Protein AF-A0A653WXR7-F1 (afdb_monomer)

Foldseek 3Di:
DPPVLLVLLVVLVVLCVCLPPPLVVVLVVLVVVCVVPVDPVCLVSLVVNLVSQLVNLVSQLVNLVVLDPDVQLNVLSVVSSVLSNVLSVLSSVLVVCVNVPPVVNVVSVVVSVVSVVCVVVSVVVSLVSCCVVPVPRDGPVCCSVCPVVVVVVSVD

pLDDT: mean 74.64, std 6.53, range [53.62, 85.0]

Secondary structure (DSSP, 8-state):
--HHHHHHHHHHHHHHHHHTHHHHHHHHHHHHHHHHH--TTHHHHHHHHHHHHHHHHHHHHHHHGGG--SHHHHHHHHHHHHHHHHHHHHHHHTHHHHHH-HHHHHHHHHHHHHHHHTHHHHHHHHHHHHHTT-TTPPPHHHHHHHTHHHHHHHT-

Solvent-accessible surface area (backbone atoms only — not comparable to full-atom values): 8564 Å² total; per-residue (Å²): 131,60,75,67,56,57,54,49,48,52,51,48,53,54,43,48,68,55,57,44,67,59,43,50,52,53,48,52,54,50,52,58,48,35,80,73,62,76,51,73,77,46,57,63,54,43,46,52,51,25,51,48,46,34,48,50,32,50,48,46,43,64,69,40,49,82,68,44,84,47,73,65,42,50,48,49,48,50,51,54,35,51,51,38,37,51,50,20,50,47,62,43,57,46,52,57,27,63,79,74,36,65,69,57,22,53,55,52,42,50,55,50,49,55,55,56,68,45,40,65,61,53,51,53,55,46,51,54,54,29,46,76,76,46,70,83,62,71,50,62,65,53,46,63,74,43,40,67,61,51,52,59,62,77,72,109

Structure (mmCIF, N/CA/C/O backbone):
data_AF-A0A653WXR7-F1
#
_entry.id   AF-A0A653WXR7-F1
#
loop_
_atom_site.group_PDB
_atom_site.id
_atom_site.type_symbol
_atom_site.label_atom_id
_atom_site.label_alt_id
_atom_site.label_comp_id
_atom_site.label_asym_id
_atom_site.label_entity_id
_atom_site.label_seq_id
_atom_site.pdbx_PDB_ins_code
_atom_site.Cartn_x
_atom_site.Cartn_y
_atom_site.Cartn_z
_atom_site.occupancy
_atom_site.B_iso_or_equiv
_atom_site.auth_seq_id
_atom_site.auth_comp_id
_atom_site.auth_asym_id
_atom_site.auth_atom_id
_atom_site.pdbx_PDB_model_num
ATOM 1 N N . MET A 1 1 ? 0.178 -2.062 26.068 1.00 55.94 1 MET A N 1
ATOM 2 C CA . MET A 1 1 ? 0.392 -2.095 24.608 1.00 55.94 1 MET A CA 1
ATOM 3 C C . MET A 1 1 ? 1.030 -3.424 24.224 1.00 55.94 1 MET A C 1
ATOM 5 O O . MET A 1 1 ? 1.937 -3.865 24.922 1.00 55.94 1 MET A O 1
ATOM 9 N N . ASP A 1 2 ? 0.536 -4.101 23.186 1.00 70.12 2 ASP A N 1
ATOM 10 C CA . ASP A 1 2 ? 1.126 -5.369 22.743 1.00 70.12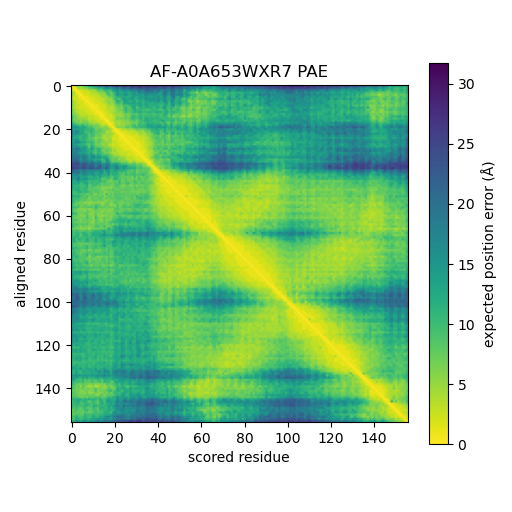 2 ASP A CA 1
ATOM 11 C C . ASP A 1 2 ? 2.474 -5.099 22.051 1.00 70.12 2 ASP A C 1
ATOM 13 O O . ASP A 1 2 ? 2.566 -4.229 21.182 1.00 70.12 2 ASP A O 1
ATOM 17 N N . ARG A 1 3 ? 3.535 -5.827 22.419 1.00 70.00 3 ARG A N 1
ATOM 18 C CA . ARG A 1 3 ? 4.914 -5.588 21.933 1.00 70.00 3 ARG A CA 1
ATOM 19 C C . ARG A 1 3 ? 5.009 -5.678 20.404 1.00 70.00 3 ARG A C 1
ATOM 21 O O . ARG A 1 3 ? 5.875 -5.074 19.778 1.00 70.00 3 ARG A O 1
ATOM 28 N N . GLN A 1 4 ? 4.093 -6.433 19.797 1.00 70.12 4 GLN A N 1
ATOM 29 C CA . GLN A 1 4 ? 3.964 -6.570 18.349 1.00 70.12 4 GLN A CA 1
ATOM 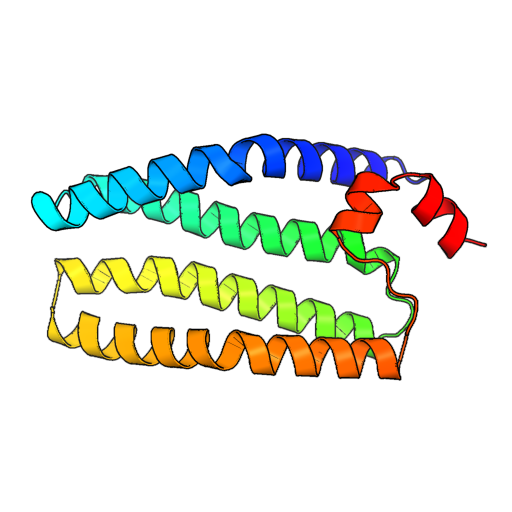30 C C . GLN A 1 4 ? 3.409 -5.312 17.663 1.00 70.12 4 GLN A C 1
ATOM 32 O O . GLN A 1 4 ? 3.777 -5.033 16.521 1.00 70.12 4 GLN A O 1
ATOM 37 N N . PHE A 1 5 ? 2.542 -4.552 18.333 1.00 68.56 5 PHE A N 1
ATOM 38 C CA . PHE A 1 5 ? 1.946 -3.334 17.787 1.00 68.56 5 PHE A CA 1
ATOM 39 C C . PHE A 1 5 ? 2.969 -2.196 17.737 1.00 68.56 5 PHE A C 1
ATOM 41 O O . PHE A 1 5 ? 3.132 -1.559 16.699 1.00 68.56 5 PHE A O 1
ATOM 48 N N . GLU A 1 6 ? 3.748 -2.033 18.806 1.00 70.31 6 GLU A N 1
ATOM 49 C CA . GLU A 1 6 ? 4.816 -1.033 18.888 1.00 70.31 6 GLU A CA 1
ATOM 50 C C . GLU A 1 6 ? 5.875 -1.239 17.794 1.00 70.31 6 GLU A C 1
ATOM 52 O O . GLU A 1 6 ? 6.170 -0.321 17.031 1.00 70.31 6 GLU A O 1
ATOM 57 N N . LEU A 1 7 ? 6.345 -2.482 17.613 1.00 72.88 7 LEU A N 1
ATOM 58 C CA . LEU A 1 7 ? 7.255 -2.850 16.520 1.00 72.88 7 LEU A CA 1
ATOM 59 C C . LEU A 1 7 ? 6.653 -2.576 15.134 1.00 72.88 7 LEU A C 1
ATOM 61 O O . LEU A 1 7 ? 7.363 -2.176 14.211 1.00 72.88 7 LEU A O 1
ATOM 65 N N . THR A 1 8 ? 5.344 -2.786 14.972 1.00 71.62 8 THR A N 1
ATOM 66 C CA . THR A 1 8 ? 4.651 -2.519 13.704 1.00 71.62 8 THR A CA 1
ATOM 67 C C . THR A 1 8 ? 4.607 -1.016 13.414 1.00 71.62 8 THR A C 1
ATOM 69 O O . THR A 1 8 ? 4.882 -0.621 12.282 1.00 71.62 8 THR A O 1
ATOM 72 N N . ILE A 1 9 ? 4.360 -0.172 14.422 1.00 72.69 9 ILE A N 1
ATOM 73 C CA . ILE A 1 9 ? 4.412 1.293 14.293 1.00 72.69 9 ILE A CA 1
ATOM 74 C C . ILE A 1 9 ? 5.833 1.771 13.982 1.00 72.69 9 ILE A C 1
ATOM 76 O O . ILE A 1 9 ? 6.017 2.610 13.100 1.00 72.69 9 ILE A O 1
ATOM 80 N N . THR A 1 10 ? 6.857 1.240 14.658 1.00 75.62 10 THR A N 1
ATOM 81 C CA . THR A 1 10 ? 8.252 1.625 14.390 1.00 75.62 10 THR A CA 1
ATOM 82 C C . THR A 1 10 ? 8.653 1.292 12.954 1.00 75.62 10 THR A C 1
ATOM 84 O O . THR A 1 10 ? 9.203 2.147 12.258 1.00 75.62 10 THR A O 1
ATOM 87 N N . HIS A 1 11 ? 8.321 0.090 12.471 1.00 74.38 11 HIS A N 1
ATOM 88 C CA . HIS A 1 11 ? 8.569 -0.292 11.080 1.00 74.38 11 HIS A CA 1
ATOM 89 C C . HIS A 1 11 ? 7.778 0.561 10.086 1.00 74.38 11 HIS A C 1
ATOM 91 O O . HIS A 1 11 ? 8.314 0.915 9.040 1.00 74.38 11 HIS A O 1
ATOM 97 N N . ALA A 1 12 ? 6.534 0.920 10.407 1.00 70.62 12 ALA A N 1
ATOM 98 C CA . ALA A 1 12 ? 5.707 1.793 9.583 1.00 70.62 12 ALA A CA 1
ATOM 99 C C . ALA A 1 12 ? 6.311 3.205 9.453 1.00 70.62 12 ALA A C 1
ATOM 101 O O . ALA A 1 12 ? 6.491 3.688 8.336 1.00 70.62 12 ALA A O 1
ATOM 102 N N . LYS A 1 13 ? 6.740 3.820 10.566 1.00 73.19 13 LYS A N 1
ATOM 103 C CA . LYS A 1 13 ? 7.435 5.123 10.566 1.00 73.19 13 LYS A CA 1
ATOM 104 C C . LYS A 1 13 ? 8.750 5.084 9.798 1.00 73.19 13 LYS A C 1
ATOM 106 O O . LYS A 1 13 ? 9.057 5.991 9.025 1.00 73.19 13 LYS A O 1
ATOM 111 N N . GLN A 1 14 ? 9.551 4.042 10.020 1.00 73.56 14 GLN A N 1
ATOM 112 C CA . GLN A 1 14 ? 10.828 3.884 9.332 1.00 73.56 14 GLN A CA 1
ATOM 113 C C . GLN A 1 14 ? 10.618 3.690 7.827 1.00 73.56 14 GLN A C 1
ATOM 115 O O . GLN A 1 14 ? 11.348 4.276 7.028 1.00 73.56 14 GLN A O 1
ATOM 120 N N . PHE A 1 15 ? 9.589 2.932 7.446 1.00 72.38 15 PHE A N 1
ATOM 121 C CA . PHE A 1 15 ? 9.193 2.762 6.059 1.00 72.38 15 PHE A CA 1
ATOM 122 C C . PHE A 1 15 ? 8.731 4.083 5.437 1.00 72.38 15 PHE A C 1
ATOM 124 O O . PHE A 1 15 ? 9.250 4.439 4.390 1.00 72.38 15 PHE A O 1
ATOM 131 N N . GLU A 1 16 ? 7.851 4.867 6.064 1.00 71.25 16 GLU A N 1
ATOM 132 C CA . GLU A 1 16 ? 7.436 6.165 5.501 1.00 71.25 16 GLU A CA 1
ATOM 133 C C . GLU A 1 16 ? 8.603 7.132 5.305 1.00 71.25 16 GLU A C 1
ATOM 135 O O . GLU A 1 16 ? 8.698 7.802 4.276 1.00 71.25 16 GLU A O 1
ATOM 140 N N . ARG A 1 17 ? 9.544 7.158 6.250 1.00 68.62 17 ARG A N 1
ATOM 141 C CA . ARG A 1 17 ? 10.726 8.016 6.151 1.00 68.62 17 ARG A CA 1
ATOM 142 C C . ARG A 1 17 ? 11.649 7.616 4.999 1.00 68.62 17 ARG A C 1
ATOM 144 O O . ARG A 1 17 ? 12.269 8.482 4.387 1.00 68.62 17 ARG A O 1
ATOM 151 N N . PHE A 1 18 ? 11.745 6.321 4.706 1.00 66.00 18 PHE A N 1
ATOM 152 C CA . PHE A 1 18 ? 12.616 5.797 3.653 1.00 66.00 18 PHE A CA 1
ATOM 153 C C . PHE A 1 18 ? 11.933 5.770 2.278 1.00 66.00 18 PHE A C 1
ATOM 155 O O . PHE A 1 18 ? 12.552 6.082 1.265 1.00 66.00 18 PHE A O 1
ATOM 162 N N . PHE A 1 19 ? 10.649 5.419 2.248 1.00 62.16 19 PHE A N 1
ATOM 163 C CA . PHE A 1 19 ? 9.866 5.135 1.047 1.00 62.16 19 PHE A CA 1
ATOM 164 C C . PHE A 1 19 ? 8.920 6.267 0.628 1.00 62.16 19 PHE A C 1
ATOM 166 O O . PHE A 1 19 ? 8.373 6.209 -0.468 1.00 62.16 19 PHE A O 1
ATOM 173 N N . GLY A 1 20 ? 8.726 7.291 1.464 1.00 64.12 20 GLY A N 1
ATOM 174 C CA . GLY A 1 20 ? 7.910 8.460 1.142 1.00 64.12 20 GLY A CA 1
ATOM 175 C C . GLY A 1 20 ? 8.585 9.353 0.101 1.00 64.12 20 GLY A C 1
ATOM 176 O O . GLY A 1 20 ? 8.447 9.155 -1.103 1.00 64.12 20 GLY A O 1
ATOM 177 N N . TRP A 1 21 ? 9.343 10.350 0.554 1.00 62.38 21 TRP A N 1
ATOM 178 C CA . TRP A 1 21 ? 9.990 11.321 -0.336 1.00 62.38 21 TRP A CA 1
ATOM 179 C C . TRP A 1 21 ? 11.130 10.730 -1.191 1.00 62.38 21 TRP A C 1
ATOM 181 O O . TRP A 1 21 ? 11.142 10.958 -2.404 1.00 62.38 21 TRP A O 1
ATOM 191 N N . PRO A 1 22 ? 12.092 9.965 -0.630 1.00 69.50 22 PRO A N 1
ATOM 192 C CA . PRO A 1 22 ? 13.297 9.581 -1.370 1.00 69.50 22 PRO A CA 1
ATOM 193 C C . PRO A 1 22 ? 12.991 8.659 -2.554 1.00 69.50 22 PRO A C 1
ATOM 195 O O . PRO A 1 22 ? 13.507 8.856 -3.653 1.00 69.50 22 PRO A O 1
ATOM 198 N N . VAL A 1 23 ? 12.108 7.679 -2.351 1.00 68.19 23 VAL A N 1
ATOM 199 C CA . VAL A 1 23 ? 11.736 6.718 -3.396 1.00 68.19 23 VAL A CA 1
ATOM 200 C C . VAL A 1 23 ? 10.858 7.358 -4.470 1.00 68.19 23 VAL A C 1
ATOM 202 O O . VAL A 1 23 ? 11.048 7.044 -5.642 1.00 68.19 23 VAL A O 1
ATOM 205 N N . LEU A 1 24 ? 9.972 8.302 -4.124 1.00 66.75 24 LEU A N 1
ATOM 206 C CA . LEU A 1 24 ? 9.223 9.076 -5.124 1.00 66.75 24 LEU A CA 1
ATOM 207 C C . LEU A 1 24 ? 10.152 9.867 -6.049 1.00 66.75 24 LEU A C 1
ATOM 209 O O . LEU A 1 24 ? 9.938 9.878 -7.258 1.00 66.75 24 LEU A O 1
ATOM 213 N N . VAL A 1 25 ? 11.206 10.485 -5.506 1.00 71.44 25 VAL A N 1
ATOM 214 C CA . VAL A 1 25 ? 12.198 11.221 -6.306 1.00 71.44 25 VAL A CA 1
ATOM 215 C C . VAL A 1 25 ? 12.982 10.275 -7.216 1.00 71.44 25 VAL A C 1
ATOM 217 O O . VAL A 1 25 ? 13.112 10.547 -8.409 1.00 71.44 25 VAL A O 1
ATOM 220 N N . ILE A 1 26 ? 13.450 9.136 -6.693 1.00 71.81 26 ILE A N 1
ATOM 221 C CA . ILE A 1 26 ? 14.147 8.114 -7.494 1.00 71.81 26 ILE A CA 1
ATOM 222 C C . ILE A 1 26 ? 13.236 7.581 -8.604 1.00 71.81 26 ILE A C 1
ATOM 224 O O . ILE A 1 26 ? 13.678 7.434 -9.744 1.00 71.81 26 ILE A O 1
ATOM 228 N N . PHE A 1 27 ? 11.963 7.333 -8.297 1.00 67.75 27 PHE A N 1
ATOM 229 C CA . PHE A 1 27 ? 10.957 6.909 -9.263 1.00 67.75 27 PHE A CA 1
ATOM 230 C C . PHE A 1 27 ? 10.762 7.948 -10.371 1.00 67.75 27 PHE A C 1
ATOM 232 O O . PHE A 1 27 ? 10.830 7.595 -11.543 1.00 67.75 27 PHE A O 1
ATOM 239 N N . LEU A 1 28 ? 10.586 9.226 -10.022 1.00 70.06 28 LEU A N 1
ATOM 240 C CA . LEU A 1 28 ? 10.390 10.315 -10.985 1.00 70.06 28 LEU A CA 1
ATOM 241 C C . LEU A 1 28 ? 11.597 10.475 -11.915 1.00 70.06 28 LEU A C 1
ATOM 243 O O . LEU A 1 28 ? 11.435 10.552 -13.132 1.00 70.06 28 LEU A O 1
ATOM 247 N N . ILE A 1 29 ? 12.811 10.458 -11.358 1.00 74.56 29 ILE A N 1
ATOM 248 C CA . ILE A 1 29 ? 14.058 10.527 -12.132 1.00 74.56 29 ILE A CA 1
ATOM 249 C C . ILE A 1 29 ? 14.181 9.310 -13.056 1.00 74.56 29 ILE A C 1
ATOM 251 O O . ILE A 1 29 ? 14.502 9.456 -14.238 1.00 74.56 29 ILE A O 1
ATOM 255 N N . SER A 1 30 ? 13.886 8.112 -12.547 1.00 66.19 30 SER A N 1
ATOM 256 C CA . SER A 1 30 ? 13.926 6.873 -13.331 1.00 66.19 30 SER A CA 1
ATOM 257 C C . SER A 1 30 ? 12.895 6.891 -14.458 1.00 66.19 30 SER A C 1
ATOM 259 O O . SER A 1 30 ? 13.228 6.544 -15.585 1.00 66.19 30 SER A O 1
ATOM 261 N N . PHE A 1 31 ? 11.678 7.372 -14.199 1.00 66.38 31 PHE A N 1
ATOM 262 C CA . PHE A 1 31 ? 10.605 7.494 -15.185 1.00 66.38 31 PHE A CA 1
ATOM 263 C C . PHE A 1 31 ? 10.947 8.495 -16.301 1.00 66.38 31 PHE A C 1
ATOM 265 O O . PHE A 1 31 ? 10.781 8.190 -17.481 1.00 66.38 31 PHE A O 1
ATOM 272 N N . ILE A 1 32 ? 11.508 9.660 -15.954 1.00 70.00 32 ILE A N 1
ATOM 273 C CA . ILE A 1 32 ? 11.973 10.655 -16.937 1.00 70.00 32 ILE A CA 1
ATOM 274 C C . ILE A 1 32 ? 13.108 10.080 -17.795 1.00 70.00 32 ILE A C 1
ATOM 276 O O . ILE A 1 32 ? 13.138 10.274 -19.011 1.00 70.00 32 ILE A O 1
ATOM 280 N N . THR A 1 33 ? 14.029 9.339 -17.174 1.00 65.25 33 THR A N 1
ATOM 281 C CA . THR A 1 33 ? 15.141 8.682 -17.874 1.00 65.25 33 THR A CA 1
ATOM 282 C C . THR A 1 33 ? 14.629 7.549 -18.773 1.00 65.25 33 THR A C 1
ATOM 284 O O . THR A 1 33 ? 15.145 7.349 -19.873 1.00 65.25 33 THR A O 1
ATOM 287 N N . MET A 1 34 ? 13.556 6.862 -18.361 1.00 65.31 34 MET A N 1
ATOM 288 C CA . MET A 1 34 ? 12.867 5.837 -19.148 1.00 65.31 34 MET A CA 1
ATOM 289 C C . MET A 1 34 ? 12.360 6.377 -20.478 1.00 65.31 34 MET A C 1
ATOM 291 O O . MET A 1 34 ? 12.665 5.810 -21.526 1.00 65.31 34 MET A O 1
ATOM 295 N N . LEU A 1 35 ? 11.634 7.498 -20.420 1.00 63.78 35 LEU A N 1
ATOM 296 C CA . LEU A 1 35 ? 11.047 8.161 -21.584 1.00 63.78 35 LEU A CA 1
ATOM 297 C C . LEU A 1 35 ? 12.109 8.624 -22.590 1.00 63.78 35 LEU A C 1
ATOM 299 O O . LEU A 1 35 ? 11.798 8.847 -23.755 1.00 63.78 35 LEU A O 1
ATOM 303 N N . ARG A 1 36 ? 13.361 8.778 -22.146 1.00 62.69 36 ARG A N 1
ATOM 304 C CA . ARG A 1 36 ? 14.478 9.242 -22.973 1.00 62.69 36 ARG A CA 1
ATOM 305 C C . ARG A 1 36 ? 15.329 8.119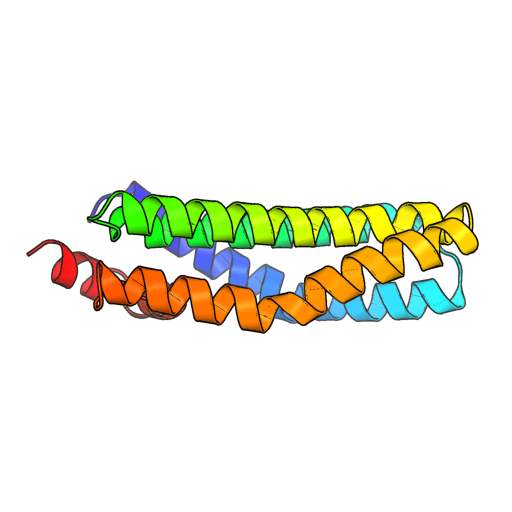 -23.570 1.00 62.69 36 ARG A C 1
ATOM 307 O O . ARG A 1 36 ? 15.913 8.352 -24.621 1.00 62.69 36 ARG A O 1
ATOM 314 N N . ILE A 1 37 ? 15.465 6.966 -22.904 1.00 65.12 37 ILE A N 1
ATOM 315 C CA . ILE A 1 37 ? 16.543 5.998 -23.212 1.00 65.12 37 ILE A CA 1
ATOM 316 C C . ILE A 1 37 ? 16.031 4.561 -23.466 1.00 65.12 37 ILE A C 1
ATOM 318 O O . ILE A 1 37 ? 16.825 3.709 -23.848 1.00 65.12 37 ILE A O 1
ATOM 322 N N . GLN A 1 38 ? 14.733 4.252 -23.294 1.00 61.78 38 GLN A N 1
ATOM 323 C CA . GLN A 1 38 ? 14.223 2.860 -23.356 1.00 61.78 38 GLN A CA 1
ATOM 324 C C . GLN A 1 38 ? 15.054 1.902 -22.473 1.00 61.78 38 GLN A C 1
ATOM 326 O O . GLN A 1 38 ? 15.323 0.752 -22.814 1.00 61.78 38 GLN A O 1
ATOM 331 N N . ALA A 1 39 ? 15.495 2.379 -21.307 1.00 62.38 39 ALA A N 1
ATOM 332 C CA . ALA A 1 39 ? 16.410 1.630 -20.456 1.00 62.38 39 ALA A CA 1
ATOM 333 C C . ALA A 1 39 ? 15.685 0.483 -19.729 1.00 62.38 39 ALA A C 1
ATOM 335 O O . ALA A 1 39 ? 14.836 0.715 -18.872 1.00 62.38 39 ALA A O 1
ATOM 336 N N . THR A 1 40 ? 16.054 -0.762 -20.026 1.00 65.81 40 THR A N 1
ATOM 337 C CA . THR A 1 40 ? 15.492 -1.993 -19.430 1.00 65.81 40 THR A CA 1
ATOM 338 C C . THR A 1 40 ? 15.784 -2.146 -17.932 1.00 65.81 40 THR A C 1
ATOM 340 O O . THR A 1 40 ? 15.055 -2.841 -17.227 1.00 65.81 40 THR A O 1
ATOM 343 N N . TRP A 1 41 ? 16.796 -1.442 -17.408 1.00 65.81 41 TRP A N 1
ATOM 344 C CA . TRP A 1 41 ? 17.147 -1.399 -15.977 1.00 65.81 41 TRP A CA 1
ATOM 345 C C . TRP A 1 41 ? 16.070 -0.774 -15.082 1.00 65.81 41 TRP A C 1
ATOM 347 O O . TRP A 1 41 ? 16.168 -0.833 -13.859 1.00 65.81 41 TRP A O 1
ATOM 357 N N . ILE A 1 42 ? 15.023 -0.201 -15.669 1.00 68.06 42 ILE A N 1
ATOM 358 C CA . ILE A 1 42 ? 13.932 0.432 -14.930 1.00 68.06 42 ILE A CA 1
ATOM 359 C C . ILE A 1 42 ? 12.910 -0.605 -14.452 1.00 68.06 42 ILE A C 1
ATOM 361 O O . ILE A 1 42 ? 12.290 -0.400 -13.415 1.00 68.06 42 ILE A O 1
ATOM 365 N N . ILE A 1 43 ? 12.819 -1.772 -15.100 1.00 69.81 43 ILE A N 1
ATOM 366 C CA . ILE A 1 43 ? 11.958 -2.888 -14.673 1.00 69.81 43 ILE A CA 1
ATOM 367 C C . ILE A 1 43 ? 12.200 -3.280 -13.197 1.00 69.81 43 ILE A C 1
ATOM 369 O O . ILE A 1 43 ? 11.229 -3.314 -12.436 1.00 69.81 43 ILE A O 1
ATOM 373 N N . PRO A 1 44 ? 13.444 -3.526 -12.729 1.00 70.19 44 PRO A N 1
ATOM 374 C CA . PRO A 1 44 ? 13.684 -3.825 -11.317 1.00 70.19 44 PRO A CA 1
ATOM 375 C C . PRO A 1 44 ? 13.395 -2.638 -10.383 1.00 70.19 44 PRO A C 1
ATOM 377 O O . PRO A 1 44 ? 12.873 -2.854 -9.293 1.00 70.19 44 PRO A O 1
ATOM 380 N N . VAL A 1 45 ? 13.650 -1.390 -10.795 1.00 72.81 45 VAL A N 1
ATOM 381 C CA . VAL A 1 45 ? 13.311 -0.196 -9.988 1.00 72.81 45 VAL A CA 1
ATOM 382 C C . VAL A 1 45 ? 11.797 -0.088 -9.790 1.00 72.81 45 VAL A C 1
ATOM 384 O O . VAL A 1 45 ? 11.312 0.130 -8.682 1.00 72.81 45 VAL A O 1
ATOM 387 N N . MET A 1 46 ? 11.037 -0.313 -10.856 1.00 73.00 46 MET A N 1
ATOM 388 C CA . MET A 1 46 ? 9.577 -0.300 -10.854 1.00 73.00 46 MET A CA 1
ATOM 389 C C . MET A 1 46 ? 8.979 -1.429 -10.025 1.00 73.00 46 MET A C 1
ATOM 391 O O . MET A 1 46 ? 7.989 -1.222 -9.322 1.00 73.00 46 MET A O 1
ATOM 395 N N . LEU A 1 47 ? 9.603 -2.606 -10.059 1.00 77.62 47 LEU A N 1
ATOM 396 C CA . LEU A 1 47 ? 9.233 -3.722 -9.200 1.00 77.62 47 LEU A CA 1
ATOM 397 C C . LEU A 1 47 ? 9.406 -3.360 -7.721 1.00 77.62 47 LEU A C 1
ATOM 399 O O . LEU A 1 47 ? 8.492 -3.597 -6.934 1.00 77.62 47 LEU A O 1
ATOM 403 N N . VAL A 1 48 ? 10.529 -2.730 -7.354 1.00 78.94 48 VAL A N 1
ATOM 404 C CA . VAL A 1 48 ? 10.781 -2.256 -5.981 1.00 78.94 48 VAL A CA 1
ATOM 405 C C . VAL A 1 48 ? 9.735 -1.227 -5.555 1.00 78.94 48 VAL A C 1
ATOM 407 O O . VAL A 1 48 ? 9.200 -1.312 -4.451 1.00 78.94 48 VAL A O 1
ATOM 410 N N . VAL A 1 49 ? 9.389 -0.286 -6.433 1.00 76.31 49 VAL A N 1
ATOM 411 C CA . VAL A 1 49 ? 8.386 0.748 -6.141 1.00 76.31 49 VAL A CA 1
ATOM 412 C C . VAL A 1 49 ? 6.983 0.151 -5.988 1.00 76.31 49 VAL A C 1
ATOM 414 O O . VAL A 1 49 ? 6.282 0.474 -5.030 1.00 76.31 49 VAL A O 1
ATOM 417 N N . SER A 1 50 ? 6.591 -0.766 -6.875 1.00 81.19 50 SER A N 1
ATOM 418 C CA . SER A 1 50 ? 5.323 -1.500 -6.783 1.00 81.19 50 SER A CA 1
ATOM 419 C C . SER A 1 50 ? 5.243 -2.324 -5.493 1.00 81.19 50 SER A C 1
ATOM 421 O O . SER A 1 50 ? 4.261 -2.231 -4.755 1.00 81.19 50 SER A O 1
ATOM 423 N N . MET A 1 51 ? 6.300 -3.076 -5.166 1.00 79.06 51 MET A N 1
ATOM 424 C CA . MET A 1 51 ? 6.385 -3.811 -3.902 1.00 79.06 51 MET A CA 1
ATOM 425 C C . MET A 1 51 ? 6.271 -2.880 -2.697 1.00 79.06 51 MET A C 1
ATOM 427 O O . MET A 1 51 ? 5.566 -3.206 -1.746 1.00 79.06 51 MET A O 1
ATOM 431 N N . GLY A 1 52 ? 6.908 -1.711 -2.743 1.00 77.31 52 GLY A N 1
ATOM 432 C CA . GLY A 1 52 ? 6.795 -0.706 -1.695 1.00 77.31 52 GLY A CA 1
ATOM 433 C C . GLY A 1 52 ? 5.375 -0.178 -1.516 1.00 77.31 52 GLY A C 1
ATOM 434 O O . GLY A 1 52 ? 4.902 -0.091 -0.387 1.00 77.31 52 GLY A O 1
ATOM 435 N N . MET A 1 53 ? 4.654 0.108 -2.603 1.00 78.25 53 MET A N 1
ATOM 436 C CA . MET A 1 53 ? 3.242 0.502 -2.519 1.00 78.25 53 MET A CA 1
ATOM 437 C C . MET A 1 53 ? 2.371 -0.608 -1.925 1.00 78.25 53 MET A C 1
ATOM 439 O O . MET A 1 53 ? 1.578 -0.345 -1.021 1.00 78.25 53 MET A O 1
ATOM 443 N N . ALA A 1 54 ? 2.552 -1.853 -2.373 1.00 81.25 54 ALA A N 1
ATOM 444 C CA . ALA A 1 54 ? 1.827 -2.999 -1.827 1.00 81.25 54 ALA A CA 1
ATOM 445 C C . ALA A 1 54 ? 2.135 -3.216 -0.333 1.00 81.25 54 ALA A C 1
ATOM 447 O O . ALA A 1 54 ? 1.232 -3.518 0.453 1.00 81.25 54 ALA A O 1
ATOM 448 N N . TYR A 1 55 ? 3.395 -3.018 0.067 1.00 79.38 55 TYR A N 1
ATOM 449 C CA . TYR A 1 55 ? 3.833 -3.099 1.457 1.00 79.38 55 TYR A CA 1
ATOM 450 C C . TYR A 1 55 ? 3.259 -1.964 2.311 1.00 79.38 55 TYR A C 1
ATOM 452 O O . TYR A 1 55 ? 2.788 -2.227 3.416 1.00 79.38 55 TYR A O 1
ATOM 460 N N . LYS A 1 56 ? 3.211 -0.728 1.793 1.00 79.06 56 LYS A N 1
ATOM 461 C CA . LYS A 1 56 ? 2.558 0.403 2.467 1.00 79.06 56 LYS A CA 1
ATOM 462 C C . LYS A 1 56 ? 1.097 0.081 2.773 1.00 79.06 56 LYS A C 1
ATOM 464 O O . LYS A 1 56 ? 0.694 0.143 3.929 1.00 79.06 56 LYS A O 1
ATOM 469 N N . GLY A 1 57 ? 0.336 -0.350 1.764 1.00 78.12 57 GLY A N 1
ATOM 470 C CA . GLY A 1 57 ? -1.069 -0.723 1.946 1.00 78.12 57 GLY A CA 1
ATOM 471 C C . GLY A 1 57 ? -1.253 -1.872 2.942 1.00 78.12 57 GLY A C 1
ATOM 472 O O . GLY A 1 57 ? -2.198 -1.873 3.731 1.00 78.12 57 GLY A O 1
ATOM 473 N N . TYR A 1 58 ? -0.325 -2.834 2.961 1.00 80.50 58 TYR A N 1
ATOM 474 C CA . TYR A 1 58 ? -0.320 -3.910 3.954 1.00 80.50 58 TYR A CA 1
ATOM 475 C C . TYR A 1 58 ? -0.077 -3.400 5.381 1.00 80.50 58 TYR A C 1
ATOM 477 O O . TYR A 1 58 ? -0.774 -3.824 6.305 1.00 80.50 58 TYR A O 1
ATOM 485 N N . MET A 1 59 ? 0.872 -2.481 5.568 1.00 76.19 59 MET A N 1
ATOM 486 C CA . MET A 1 59 ? 1.147 -1.867 6.868 1.00 76.19 59 MET A CA 1
ATOM 487 C C . MET A 1 59 ? -0.034 -1.025 7.355 1.00 76.19 59 MET A C 1
ATOM 489 O O . MET A 1 59 ? -0.438 -1.188 8.503 1.00 76.19 59 MET A O 1
ATOM 493 N N . GLU A 1 60 ? -0.652 -0.221 6.485 1.00 78.56 60 GLU A N 1
ATOM 494 C CA . GLU A 1 60 ? -1.875 0.532 6.799 1.00 78.56 60 GLU A CA 1
ATOM 495 C C . GLU A 1 60 ? -2.991 -0.398 7.291 1.00 78.56 60 GLU A C 1
ATOM 497 O O . GLU A 1 60 ? -3.569 -0.184 8.359 1.00 78.56 60 GLU A O 1
ATOM 502 N N . TYR A 1 61 ? -3.245 -1.490 6.560 1.00 81.19 61 TYR A N 1
ATOM 503 C CA . TYR A 1 61 ? -4.222 -2.493 6.975 1.00 81.19 61 TYR A CA 1
ATOM 504 C C . TYR A 1 61 ? -3.868 -3.093 8.337 1.00 81.19 61 TYR A C 1
ATOM 506 O O . TYR A 1 61 ? -4.735 -3.200 9.198 1.00 81.19 61 TYR A O 1
ATOM 514 N N . ARG A 1 62 ? -2.608 -3.486 8.557 1.00 78.69 62 ARG A N 1
ATOM 515 C CA . ARG A 1 62 ? -2.178 -4.142 9.798 1.00 78.69 62 ARG A CA 1
ATOM 516 C C . ARG A 1 62 ? -2.248 -3.217 11.014 1.00 78.69 62 ARG A C 1
ATOM 518 O O . ARG A 1 62 ? -2.556 -3.700 12.098 1.00 78.69 62 ARG A O 1
ATOM 525 N N . VAL A 1 63 ? -1.975 -1.927 10.834 1.00 78.50 63 VAL A N 1
ATOM 526 C CA . VAL A 1 63 ? -2.003 -0.917 11.902 1.00 78.50 63 VAL A CA 1
ATOM 527 C C . VAL A 1 63 ? -3.436 -0.522 12.258 1.00 78.50 63 VAL A C 1
ATOM 529 O O . VAL A 1 63 ? -3.745 -0.419 13.439 1.00 78.50 63 VAL A O 1
ATOM 532 N N . ILE A 1 64 ? -4.328 -0.367 11.272 1.00 80.00 64 ILE A N 1
ATOM 533 C CA . ILE A 1 64 ? -5.725 0.038 11.515 1.00 80.00 64 ILE A CA 1
ATOM 534 C C . ILE A 1 64 ? -6.605 -1.154 11.928 1.00 80.00 64 ILE A C 1
ATOM 536 O O . ILE A 1 64 ? -7.559 -1.003 12.688 1.00 80.00 64 ILE A O 1
ATOM 540 N N . ARG A 1 65 ? -6.301 -2.371 11.456 1.00 80.50 65 ARG A N 1
ATOM 541 C CA . ARG A 1 65 ? -7.129 -3.566 11.692 1.00 80.50 65 ARG A CA 1
ATOM 542 C C . ARG A 1 65 ? -7.487 -3.830 13.166 1.00 80.50 65 ARG A C 1
ATOM 544 O O . ARG A 1 65 ? -8.636 -4.211 13.385 1.00 80.50 65 ARG A O 1
ATOM 551 N N . PRO A 1 66 ? -6.578 -3.693 14.148 1.00 77.00 66 PRO A N 1
ATOM 552 C CA . PRO A 1 66 ? -6.892 -3.916 15.558 1.00 77.00 66 PRO A CA 1
ATOM 553 C C . PRO A 1 66 ? -7.976 -2.987 16.115 1.00 77.00 66 PRO A C 1
ATOM 555 O O . PRO A 1 66 ? -8.664 -3.381 17.046 1.00 77.00 66 PRO A O 1
ATOM 558 N N . PHE A 1 67 ? -8.159 -1.801 15.526 1.00 76.50 67 PHE A N 1
ATOM 559 C CA . PHE A 1 67 ? -9.175 -0.824 15.933 1.00 76.50 67 PHE A CA 1
ATOM 560 C C . PHE A 1 67 ? -10.548 -1.078 15.292 1.00 76.50 67 PHE A C 1
ATOM 562 O O . PHE A 1 67 ? -11.534 -0.449 15.662 1.00 76.50 67 PHE A O 1
ATOM 569 N N . ALA A 1 68 ? -10.635 -1.987 14.316 1.00 78.19 68 ALA A N 1
ATOM 570 C CA . ALA A 1 68 ? -11.886 -2.307 13.637 1.00 78.19 68 ALA A CA 1
ATOM 571 C C . ALA A 1 68 ? -12.691 -3.346 14.433 1.00 78.19 68 ALA A C 1
ATOM 573 O O . ALA A 1 68 ? -12.468 -4.553 14.299 1.00 78.19 68 ALA A O 1
ATOM 574 N N . GLU A 1 69 ? -13.665 -2.878 15.212 1.00 76.06 69 GLU A N 1
ATOM 575 C CA . GLU A 1 69 ? -14.519 -3.720 16.059 1.00 76.06 69 GLU A CA 1
ATOM 576 C C . GLU A 1 69 ? -15.576 -4.468 15.233 1.00 76.06 69 GLU A C 1
ATOM 578 O O . GLU A 1 69 ? -15.861 -5.649 15.451 1.00 76.06 69 GLU A O 1
ATOM 583 N N . HIS A 1 70 ? -16.123 -3.809 14.208 1.00 79.25 70 HIS A N 1
ATOM 584 C CA . HIS A 1 70 ? -17.166 -4.383 13.364 1.00 79.25 70 HIS A CA 1
ATOM 585 C C . HIS A 1 70 ? -16.611 -5.173 12.170 1.00 79.25 70 HIS A C 1
ATOM 587 O O . HIS A 1 70 ? -15.813 -4.682 11.367 1.00 79.25 70 HIS A O 1
ATOM 593 N N . GLN A 1 71 ? -17.146 -6.386 11.952 1.00 76.88 71 GLN A N 1
ATOM 594 C CA . GLN A 1 71 ? -16.788 -7.240 10.807 1.00 76.88 71 GLN A CA 1
ATOM 595 C C . GLN A 1 71 ? -16.994 -6.560 9.437 1.00 76.88 71 GLN A C 1
ATOM 597 O O . GLN A 1 71 ? -16.280 -6.875 8.480 1.00 76.88 71 GLN A O 1
ATOM 602 N N . ALA A 1 72 ? -17.944 -5.625 9.332 1.00 79.38 72 ALA A N 1
ATOM 603 C CA . ALA A 1 72 ? -18.193 -4.847 8.119 1.00 79.38 72 ALA A CA 1
ATOM 604 C C . ALA A 1 72 ? -17.032 -3.886 7.797 1.00 79.38 72 ALA A C 1
ATOM 606 O O . ALA A 1 72 ? -16.528 -3.898 6.674 1.00 79.38 72 ALA A O 1
ATOM 607 N N . VAL A 1 73 ? -16.542 -3.141 8.793 1.00 77.94 73 VAL A N 1
ATOM 608 C CA . VAL A 1 73 ? -15.380 -2.233 8.693 1.00 77.94 73 VAL A CA 1
ATOM 609 C C . VAL A 1 73 ? -14.123 -3.023 8.339 1.00 77.94 73 VAL A C 1
ATOM 611 O O . VAL A 1 73 ? -13.407 -2.720 7.386 1.00 77.94 73 VAL A O 1
ATOM 614 N N . ALA A 1 74 ? -13.942 -4.147 9.024 1.00 81.56 74 ALA A N 1
ATOM 615 C CA . ALA A 1 74 ? -12.931 -5.153 8.750 1.00 81.56 74 ALA A CA 1
ATOM 616 C C . ALA A 1 74 ? -12.916 -5.646 7.287 1.00 81.56 74 ALA A C 1
ATOM 618 O O . ALA A 1 74 ? -11.846 -5.945 6.750 1.00 81.56 74 ALA A O 1
ATOM 619 N N . ARG A 1 75 ? -14.085 -5.769 6.644 1.00 81.56 75 ARG A N 1
ATOM 620 C CA . ARG A 1 75 ? -14.210 -6.173 5.236 1.00 81.56 75 ARG A CA 1
ATOM 621 C C . ARG A 1 75 ? -13.872 -5.018 4.291 1.00 81.56 75 ARG A C 1
ATOM 623 O O . ARG A 1 75 ? -13.181 -5.245 3.303 1.00 81.56 75 ARG A O 1
ATOM 630 N N . VAL A 1 76 ? -14.288 -3.794 4.617 1.00 83.31 76 VAL A N 1
ATOM 631 C CA . VAL A 1 76 ? -13.938 -2.581 3.855 1.00 83.31 76 VAL A CA 1
ATOM 632 C C . VAL A 1 76 ? -12.427 -2.337 3.861 1.00 83.31 76 VAL A C 1
ATOM 634 O O . VAL A 1 76 ? -11.845 -2.121 2.802 1.00 83.31 76 VAL A O 1
ATOM 637 N N . LEU A 1 77 ? -11.770 -2.496 5.011 1.00 81.38 77 LEU A N 1
ATOM 638 C CA . LEU A 1 77 ? -10.310 -2.420 5.136 1.00 81.38 77 LEU A CA 1
ATOM 639 C C . LEU A 1 77 ? -9.589 -3.438 4.237 1.00 81.38 77 LEU A C 1
ATOM 641 O O . LEU A 1 77 ? -8.584 -3.108 3.611 1.00 81.38 77 LEU A O 1
ATOM 645 N N . ARG A 1 78 ? -10.122 -4.663 4.106 1.00 83.81 78 ARG A N 1
ATOM 646 C CA . ARG A 1 78 ? -9.583 -5.655 3.158 1.00 83.81 78 ARG A CA 1
ATOM 647 C C . ARG A 1 78 ? -9.782 -5.232 1.705 1.00 83.81 78 ARG A C 1
ATOM 649 O O . ARG A 1 78 ? -8.882 -5.442 0.903 1.00 83.81 78 ARG A O 1
ATOM 656 N N . TYR A 1 79 ? -10.922 -4.632 1.357 1.00 84.00 79 TYR A N 1
ATOM 657 C CA . TYR A 1 79 ? -11.128 -4.109 0.003 1.00 84.00 79 TYR A CA 1
ATOM 658 C C . TYR A 1 79 ? -10.152 -2.980 -0.328 1.00 84.00 79 TYR A C 1
ATOM 660 O O . TYR A 1 79 ? -9.603 -2.978 -1.425 1.00 84.00 79 TYR A O 1
ATOM 668 N N . ARG A 1 80 ? -9.870 -2.083 0.625 1.00 81.31 80 ARG A N 1
ATOM 669 C CA . ARG A 1 80 ? -8.866 -1.022 0.462 1.00 81.31 80 ARG A CA 1
ATOM 670 C C . ARG A 1 80 ? -7.460 -1.592 0.252 1.00 81.31 80 ARG A C 1
ATOM 672 O O . ARG A 1 80 ? -6.747 -1.138 -0.638 1.00 81.31 80 ARG A O 1
ATOM 679 N N . LEU A 1 81 ? -7.095 -2.63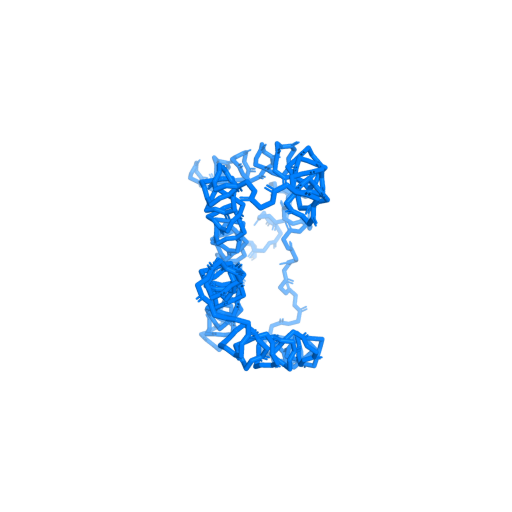7 1.001 1.00 83.06 81 LEU A N 1
ATOM 680 C CA . LEU A 1 81 ? -5.837 -3.365 0.803 1.00 83.06 81 LEU A CA 1
ATOM 681 C C . LEU A 1 81 ? -5.747 -3.968 -0.607 1.00 83.06 81 LEU A C 1
ATOM 683 O O . LEU A 1 81 ? -4.746 -3.782 -1.295 1.00 83.06 81 LEU A O 1
ATOM 687 N N . VAL A 1 82 ? -6.799 -4.666 -1.043 1.00 83.94 82 VAL A N 1
ATOM 688 C CA . VAL A 1 82 ? -6.852 -5.282 -2.377 1.00 83.94 82 VAL A CA 1
ATOM 689 C C . VAL A 1 82 ? -6.783 -4.222 -3.475 1.00 83.94 82 VAL A C 1
ATOM 691 O O . VAL A 1 82 ? -6.066 -4.418 -4.445 1.00 83.94 82 VAL A O 1
ATOM 694 N N . ASP A 1 83 ? -7.455 -3.082 -3.326 1.00 82.38 83 ASP A N 1
ATOM 695 C CA . ASP A 1 83 ? -7.388 -1.989 -4.304 1.00 82.38 83 ASP A CA 1
ATOM 696 C C . ASP A 1 83 ? -5.992 -1.357 -4.397 1.00 82.38 83 ASP A C 1
ATOM 698 O O . ASP A 1 83 ? -5.511 -1.057 -5.493 1.00 82.38 83 ASP A O 1
ATOM 702 N N . CYS A 1 84 ? -5.309 -1.209 -3.257 1.00 82.56 84 CYS A N 1
ATOM 703 C CA . CYS A 1 84 ? -3.919 -0.761 -3.205 1.00 82.56 84 CYS A CA 1
ATOM 704 C C . CYS A 1 84 ? -2.993 -1.750 -3.932 1.00 82.56 84 CYS A C 1
ATOM 706 O O . CYS A 1 84 ? -2.149 -1.347 -4.732 1.00 82.56 84 CYS A O 1
ATOM 708 N N . TRP A 1 85 ? -3.210 -3.051 -3.735 1.00 84.00 85 TRP A N 1
ATOM 709 C CA . TRP A 1 85 ? -2.480 -4.104 -4.440 1.00 84.00 85 TRP A CA 1
ATOM 710 C C . TRP A 1 85 ? -2.777 -4.119 -5.937 1.00 84.00 85 TRP A C 1
ATOM 712 O O . TRP A 1 85 ? -1.846 -4.208 -6.732 1.00 84.00 85 TRP A O 1
ATOM 722 N N . ILE A 1 86 ? -4.045 -3.982 -6.336 1.00 83.44 86 ILE A N 1
ATOM 723 C CA . ILE A 1 86 ? -4.438 -3.860 -7.745 1.00 83.44 86 ILE A CA 1
ATOM 724 C C . ILE A 1 86 ? -3.729 -2.663 -8.367 1.00 83.44 86 ILE A C 1
ATOM 726 O O . ILE A 1 86 ? -3.194 -2.789 -9.462 1.00 83.44 86 ILE A O 1
ATOM 730 N N . SER A 1 87 ? -3.667 -1.531 -7.667 1.00 78.81 87 SER A N 1
ATOM 731 C CA . SER A 1 87 ? -2.972 -0.335 -8.146 1.00 78.81 87 SER A CA 1
ATOM 732 C C . SER A 1 87 ? -1.468 -0.578 -8.304 1.00 78.81 87 SER A C 1
ATOM 734 O O . SER A 1 87 ? -0.914 -0.241 -9.345 1.00 78.81 87 SER A O 1
ATOM 736 N N . ALA A 1 88 ? -0.818 -1.220 -7.329 1.00 81.50 88 ALA A N 1
ATOM 737 C CA . ALA A 1 88 ? 0.603 -1.565 -7.396 1.00 81.50 88 ALA A CA 1
ATOM 738 C C . ALA A 1 88 ? 0.912 -2.527 -8.558 1.00 81.50 88 ALA A C 1
ATOM 740 O O . ALA A 1 88 ? 1.771 -2.250 -9.394 1.00 81.50 88 ALA A O 1
ATOM 741 N N . VAL A 1 89 ? 0.149 -3.619 -8.672 1.00 83.19 89 VAL A N 1
ATOM 742 C CA . VAL A 1 89 ? 0.291 -4.603 -9.756 1.00 83.19 89 VAL A CA 1
ATOM 743 C C . VAL A 1 89 ? 0.014 -3.964 -11.109 1.00 83.19 89 VAL A C 1
ATOM 745 O O . VAL A 1 89 ? 0.783 -4.176 -12.038 1.00 83.19 89 VAL A O 1
ATOM 748 N N . SER A 1 90 ? -1.033 -3.149 -11.224 1.00 79.31 90 SER A N 1
ATOM 749 C CA . SER A 1 90 ? -1.350 -2.409 -12.450 1.00 79.31 90 SER A CA 1
ATOM 750 C C . SER A 1 90 ? -0.189 -1.518 -12.870 1.00 79.31 90 SER A C 1
ATOM 752 O O . SER A 1 90 ? 0.197 -1.503 -14.035 1.00 79.31 90 SER A O 1
ATOM 754 N N . LEU A 1 91 ? 0.415 -0.827 -11.904 1.00 75.44 91 LEU A N 1
ATOM 755 C CA . LEU A 1 91 ? 1.561 0.037 -12.132 1.00 75.44 91 LEU A CA 1
ATOM 756 C C . LEU A 1 91 ? 2.789 -0.757 -12.583 1.00 75.44 91 LEU A C 1
ATOM 758 O O . LEU A 1 91 ? 3.529 -0.255 -13.408 1.00 75.44 91 LEU A O 1
ATOM 762 N N . PHE A 1 92 ? 2.986 -1.996 -12.129 1.00 76.75 92 PHE A N 1
ATOM 763 C CA . PHE A 1 92 ? 4.041 -2.872 -12.651 1.00 76.75 92 PHE A CA 1
ATOM 764 C C . PHE A 1 92 ? 3.711 -3.435 -14.046 1.00 7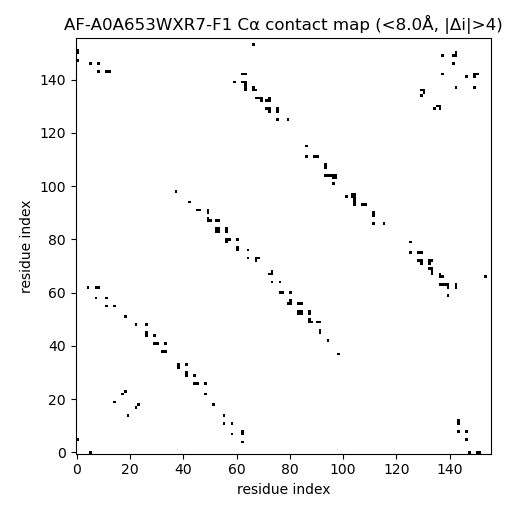6.75 92 PHE A C 1
ATOM 766 O O . PHE A 1 92 ? 4.545 -3.405 -14.951 1.00 76.75 92 PHE A O 1
ATOM 773 N N . VAL A 1 93 ? 2.482 -3.918 -14.243 1.00 75.44 93 VAL A N 1
ATOM 774 C CA . VAL A 1 93 ? 2.022 -4.546 -15.491 1.00 75.44 93 VAL A CA 1
ATOM 775 C C . VAL A 1 93 ? 2.012 -3.556 -16.646 1.00 75.44 93 VAL A C 1
ATOM 777 O O . VAL A 1 93 ? 2.312 -3.967 -17.757 1.00 75.44 93 VAL A O 1
ATOM 780 N N . LEU A 1 94 ? 1.752 -2.269 -16.403 1.00 73.50 94 LEU A N 1
ATOM 781 C CA . LEU A 1 94 ? 1.815 -1.223 -17.429 1.00 73.50 94 LEU A CA 1
ATOM 782 C C . LEU A 1 94 ? 3.190 -1.067 -18.078 1.00 73.50 94 LEU A C 1
ATOM 784 O O . LEU A 1 94 ? 3.275 -0.613 -19.215 1.00 73.50 94 LEU A O 1
ATOM 788 N N . PHE A 1 95 ? 4.264 -1.459 -17.393 1.00 70.19 95 PHE A N 1
ATOM 789 C CA . PHE A 1 95 ? 5.613 -1.278 -17.921 1.00 70.19 95 PHE A CA 1
ATOM 790 C C . PHE A 1 95 ? 5.973 -2.367 -18.924 1.00 70.19 95 PHE A C 1
ATOM 792 O O . PHE A 1 95 ? 6.673 -2.083 -19.884 1.00 70.19 95 PHE A O 1
ATOM 799 N N . ILE A 1 96 ? 5.456 -3.588 -18.767 1.00 68.81 96 ILE A N 1
ATOM 800 C CA . ILE A 1 96 ? 5.716 -4.705 -19.689 1.00 68.81 96 ILE A CA 1
ATOM 801 C C . ILE A 1 96 ? 5.316 -4.370 -21.142 1.00 68.81 96 ILE A C 1
ATOM 803 O O . ILE A 1 96 ? 6.178 -4.437 -22.019 1.00 68.81 96 ILE A O 1
ATOM 807 N N . PRO A 1 97 ? 4.063 -3.980 -21.444 1.00 65.62 97 PRO A N 1
ATOM 808 C CA . PRO A 1 97 ? 3.651 -3.666 -22.803 1.00 65.62 97 PRO A CA 1
ATOM 809 C C . PRO A 1 97 ? 4.317 -2.390 -23.321 1.00 65.62 97 PRO A C 1
ATOM 811 O O . PRO A 1 97 ? 4.551 -2.300 -24.517 1.00 65.62 97 PRO A O 1
ATOM 814 N N . MET A 1 98 ? 4.731 -1.459 -22.455 1.00 65.69 98 MET A N 1
ATOM 815 C CA . MET A 1 98 ? 5.464 -0.264 -22.885 1.00 65.69 98 MET A CA 1
ATOM 816 C C . MET A 1 98 ? 6.780 -0.593 -23.622 1.00 65.69 98 MET A C 1
ATOM 818 O O . MET A 1 98 ? 7.222 0.190 -24.455 1.00 65.69 98 MET A O 1
ATOM 822 N N . TYR A 1 99 ? 7.395 -1.752 -23.352 1.00 65.69 99 TYR A N 1
ATOM 823 C CA . TYR A 1 99 ? 8.597 -2.218 -24.061 1.00 65.69 99 TYR A CA 1
ATOM 824 C C . TYR A 1 99 ? 8.314 -3.221 -25.185 1.00 65.69 99 TYR A C 1
ATOM 826 O O . TYR A 1 99 ? 9.192 -3.473 -26.007 1.00 65.69 99 TYR A O 1
ATOM 834 N N . VAL A 1 100 ? 7.132 -3.838 -25.199 1.00 69.50 100 VAL A N 1
ATOM 835 C CA . VAL A 1 100 ? 6.824 -4.974 -26.083 1.00 69.50 100 VAL A CA 1
ATOM 836 C C . VAL A 1 100 ? 5.864 -4.579 -27.202 1.00 69.50 100 VAL A C 1
ATOM 838 O O . VAL A 1 100 ? 6.022 -5.048 -28.326 1.00 69.50 100 VAL A O 1
ATOM 841 N N . ASN A 1 101 ? 4.853 -3.757 -26.907 1.00 73.75 101 ASN A N 1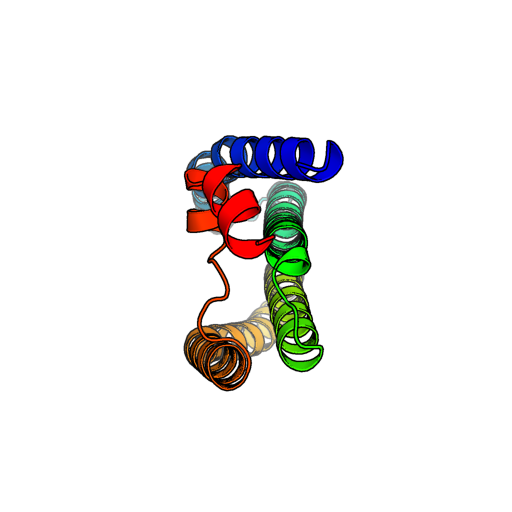
ATOM 842 C CA . ASN A 1 101 ? 3.791 -3.402 -27.842 1.00 73.75 101 ASN A CA 1
ATOM 843 C C . ASN A 1 101 ? 3.027 -2.136 -27.385 1.00 73.75 101 ASN A C 1
ATOM 845 O O . ASN A 1 101 ? 2.329 -2.156 -26.367 1.00 73.75 101 ASN A O 1
ATOM 849 N N . GLU A 1 102 ? 3.114 -1.061 -28.175 1.00 70.38 102 GLU A N 1
ATOM 850 C CA . GLU A 1 102 ? 2.440 0.220 -27.907 1.00 70.38 102 GLU A CA 1
ATOM 851 C C . GLU A 1 102 ? 0.908 0.094 -27.831 1.00 70.38 102 GLU A C 1
ATOM 853 O O . GLU A 1 102 ? 0.292 0.699 -26.953 1.00 70.38 102 GLU A O 1
ATOM 858 N N . ASP A 1 103 ? 0.282 -0.745 -28.659 1.00 76.06 103 ASP A N 1
ATOM 859 C CA . ASP A 1 103 ? -1.176 -0.939 -28.650 1.00 76.06 103 ASP A CA 1
ATOM 860 C C . ASP A 1 103 ? -1.641 -1.611 -27.352 1.00 76.06 103 ASP A C 1
ATOM 862 O O . ASP A 1 103 ? -2.639 -1.216 -26.740 1.00 76.06 103 ASP A O 1
ATOM 866 N N . ALA A 1 104 ? -0.880 -2.603 -26.879 1.00 75.44 104 ALA A N 1
ATOM 867 C CA . ALA A 1 104 ? -1.136 -3.241 -25.590 1.00 75.44 104 ALA A CA 1
ATOM 868 C C . ALA A 1 104 ? -0.922 -2.257 -24.428 1.00 75.44 104 ALA A C 1
ATOM 870 O O . ALA A 1 104 ? -1.651 -2.310 -23.435 1.00 75.44 104 ALA A O 1
ATOM 871 N N . PHE A 1 105 ? 0.042 -1.339 -24.556 1.00 77.06 105 PHE A N 1
ATOM 872 C CA . PHE A 1 105 ? 0.294 -0.300 -23.561 1.00 77.06 105 PHE A CA 1
ATOM 873 C C . PHE A 1 105 ? -0.866 0.690 -23.489 1.00 77.06 105 PHE A C 1
ATOM 875 O O . PHE A 1 105 ? -1.319 1.000 -22.392 1.00 77.06 105 PHE A O 1
ATOM 882 N N . ILE A 1 106 ? -1.396 1.133 -24.630 1.00 75.94 106 ILE A N 1
ATOM 883 C CA . ILE A 1 106 ? -2.549 2.039 -24.681 1.00 75.94 106 ILE A CA 1
ATOM 884 C C . ILE A 1 106 ? -3.786 1.370 -24.073 1.00 75.94 106 ILE A C 1
ATOM 886 O O . ILE A 1 106 ? -4.493 1.989 -23.278 1.00 75.94 106 ILE A O 1
ATOM 890 N N . LEU A 1 107 ? -4.036 0.096 -24.392 1.00 82.00 107 LEU A N 1
ATOM 891 C CA . LEU A 1 107 ? -5.218 -0.621 -23.911 1.00 82.00 107 LEU A CA 1
ATOM 892 C C . LEU A 1 107 ? -5.158 -0.884 -22.399 1.00 82.00 107 LEU A C 1
ATOM 894 O O . LEU A 1 107 ? -6.102 -0.564 -21.673 1.00 82.00 107 LEU A O 1
ATOM 898 N N . ILE A 1 108 ? -4.037 -1.415 -21.903 1.00 80.00 108 ILE A N 1
ATOM 899 C CA . ILE A 1 108 ? -3.835 -1.655 -20.466 1.00 80.00 108 ILE A CA 1
ATOM 900 C C . ILE A 1 108 ? -3.762 -0.308 -19.726 1.00 80.00 108 ILE A C 1
ATOM 902 O O . ILE A 1 108 ? -4.391 -0.144 -18.681 1.00 80.00 108 ILE A O 1
ATOM 906 N N . GLY A 1 109 ? -3.084 0.683 -20.311 1.00 78.44 109 GLY A N 1
ATOM 907 C CA 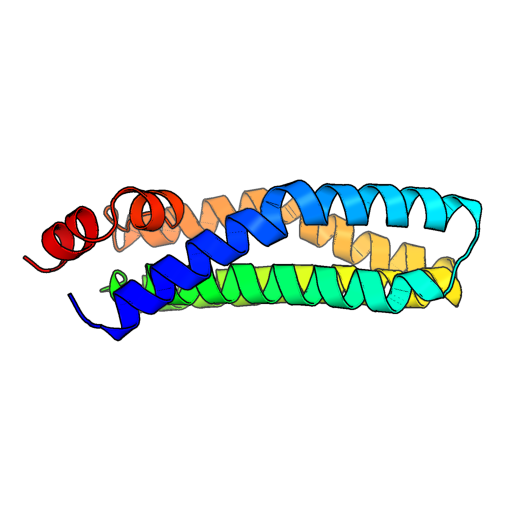. GLY A 1 109 ? -3.016 2.075 -19.857 1.00 78.44 109 GLY A CA 1
ATOM 908 C C . GLY A 1 109 ? -4.385 2.687 -19.632 1.00 78.44 109 GLY A C 1
ATOM 909 O O . GLY A 1 109 ? -4.644 3.227 -18.558 1.00 78.44 109 GLY A O 1
ATOM 910 N N . GLY A 1 110 ? -5.287 2.539 -20.601 1.00 79.75 110 GLY A N 1
ATOM 911 C CA . GLY A 1 110 ? -6.656 3.035 -20.514 1.00 79.75 110 GLY A CA 1
ATOM 912 C C . GLY A 1 110 ? -7.444 2.409 -19.363 1.00 79.75 110 GLY A C 1
ATOM 913 O O . GLY A 1 110 ? -8.088 3.130 -18.600 1.00 79.75 110 GLY A O 1
ATOM 914 N N . ILE A 1 111 ? -7.354 1.087 -19.180 1.00 83.94 111 ILE A N 1
ATOM 915 C CA . ILE A 1 111 ? -8.040 0.385 -18.081 1.00 83.94 111 ILE A CA 1
ATOM 916 C C . ILE A 1 111 ? -7.518 0.867 -16.724 1.00 83.94 111 ILE A C 1
ATOM 918 O O . ILE A 1 111 ? -8.307 1.182 -15.831 1.00 83.94 111 ILE A O 1
ATOM 922 N N . VAL A 1 112 ? -6.196 0.966 -16.569 1.00 82.50 112 VAL A N 1
ATOM 923 C CA . VAL A 1 112 ? -5.580 1.413 -15.313 1.00 82.50 112 VAL A CA 1
ATOM 924 C C . VAL A 1 112 ? -5.883 2.885 -15.040 1.00 82.50 112 VAL A C 1
ATOM 926 O O . VAL A 1 112 ? -6.172 3.241 -13.899 1.00 82.50 112 VAL A O 1
ATOM 929 N N . ALA A 1 113 ? -5.893 3.738 -16.065 1.00 78.88 113 ALA A N 1
ATOM 930 C CA . ALA A 1 113 ? -6.276 5.139 -15.929 1.00 78.88 113 ALA A CA 1
ATOM 931 C C . ALA A 1 113 ? -7.739 5.279 -15.478 1.00 78.88 113 ALA A C 1
ATOM 933 O O . ALA A 1 113 ? -8.015 6.009 -14.528 1.00 78.88 113 ALA A O 1
ATOM 934 N N . LEU A 1 114 ? -8.673 4.529 -16.074 1.00 82.88 114 LEU A N 1
ATOM 935 C CA . LEU A 1 114 ? -10.079 4.493 -15.645 1.00 82.88 114 LEU A CA 1
ATOM 936 C C . LEU A 1 114 ? -10.232 3.982 -14.203 1.00 82.88 114 LEU A C 1
ATOM 938 O O . LEU A 1 114 ? -11.012 4.528 -13.413 1.00 82.88 114 LEU A O 1
ATOM 942 N N . TRP A 1 115 ? -9.454 2.967 -13.825 1.00 81.19 115 TRP A N 1
ATOM 943 C CA . TRP A 1 115 ? -9.402 2.479 -12.447 1.00 81.19 115 TRP A CA 1
ATOM 944 C C . TRP A 1 115 ? -8.849 3.534 -11.478 1.00 81.19 115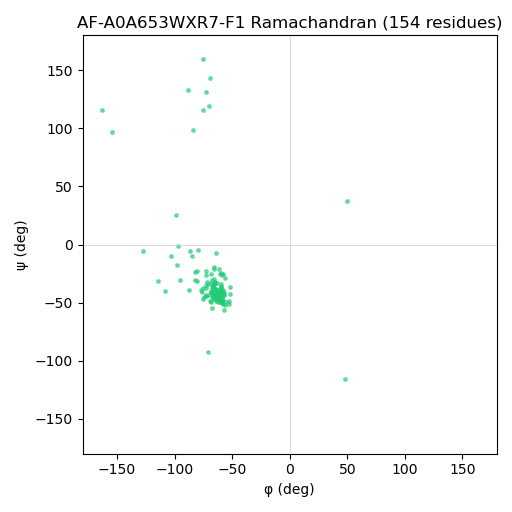 TRP A C 1
ATOM 946 O O . TRP A 1 115 ? -9.360 3.694 -10.368 1.00 81.19 115 TRP A O 1
ATOM 956 N N . GLY A 1 116 ? -7.836 4.291 -11.898 1.00 77.00 116 GLY A N 1
ATOM 957 C CA . GLY A 1 116 ? -7.259 5.397 -11.138 1.00 77.00 116 GLY A CA 1
ATOM 958 C C . GLY A 1 116 ? -8.235 6.560 -10.957 1.00 77.00 116 GLY A C 1
ATOM 959 O O . GLY A 1 116 ? -8.387 7.064 -9.848 1.00 77.00 116 GLY A O 1
ATOM 960 N N . LEU A 1 117 ? -8.973 6.937 -12.004 1.00 83.00 117 LEU A N 1
ATOM 961 C CA . LEU A 1 117 ? -9.979 8.007 -11.950 1.00 83.00 117 LEU A CA 1
ATOM 962 C C . LEU A 1 117 ? -11.126 7.683 -10.987 1.00 83.00 117 LEU A C 1
ATOM 964 O O . LEU A 1 117 ? -11.666 8.565 -10.323 1.00 83.00 117 LEU A O 1
ATOM 968 N N . THR A 1 118 ? -11.476 6.405 -10.862 1.00 84.06 118 THR A N 1
ATOM 969 C CA . THR A 1 118 ? -12.520 5.955 -9.934 1.00 84.06 118 THR A CA 1
ATOM 970 C C . THR A 1 118 ? -12.036 5.837 -8.484 1.00 84.06 118 THR A C 1
ATOM 972 O O . THR A 1 118 ? -12.860 5.613 -7.597 1.00 84.06 118 THR A O 1
ATOM 975 N N . LYS A 1 119 ? -10.739 6.047 -8.204 1.00 78.06 119 LYS A N 1
ATOM 976 C CA . LYS A 1 119 ? -10.149 5.927 -6.859 1.00 78.06 119 LYS A CA 1
ATOM 977 C C . LYS A 1 119 ? -10.801 6.862 -5.840 1.00 78.06 119 LYS A C 1
ATOM 979 O O . LYS A 1 119 ? -11.253 6.385 -4.806 1.00 78.06 119 LYS A O 1
ATOM 984 N N . SER A 1 120 ? -10.934 8.152 -6.159 1.00 77.94 120 SER A N 1
ATOM 985 C CA . SER A 1 120 ? -11.549 9.140 -5.253 1.00 77.94 120 SER A CA 1
ATOM 986 C C . SER A 1 120 ? -12.986 8.756 -4.873 1.00 77.94 120 SER A C 1
ATOM 988 O O . SER A 1 120 ? -13.377 8.830 -3.709 1.00 77.94 120 SER A O 1
ATOM 990 N N . TYR A 1 121 ? -13.764 8.264 -5.842 1.00 82.44 121 TYR A N 1
ATOM 991 C CA . TYR A 1 121 ? -15.123 7.791 -5.589 1.00 82.44 121 TYR A CA 1
ATOM 992 C C . TYR A 1 121 ? -15.149 6.530 -4.710 1.00 82.44 121 TYR A C 1
ATOM 994 O O . TYR A 1 121 ? -15.988 6.419 -3.813 1.00 82.44 121 TYR A O 1
ATOM 1002 N N . ARG A 1 122 ? -14.232 5.575 -4.940 1.00 81.06 122 ARG A N 1
ATOM 1003 C CA . ARG A 1 122 ? -14.116 4.362 -4.113 1.00 81.06 122 ARG A CA 1
ATOM 1004 C C . ARG A 1 122 ? -13.722 4.694 -2.676 1.00 81.06 122 ARG A C 1
ATOM 1006 O O . ARG A 1 122 ? -14.346 4.157 -1.766 1.00 81.06 122 ARG A O 1
ATOM 1013 N N . GLU A 1 123 ? -12.753 5.587 -2.481 1.00 80.31 123 GLU A N 1
ATOM 1014 C CA . GLU A 1 123 ? -12.295 6.023 -1.157 1.00 80.31 123 GLU A CA 1
ATOM 1015 C C . GLU A 1 123 ? -13.426 6.680 -0.367 1.00 80.31 123 GLU A C 1
ATOM 1017 O O . GLU A 1 123 ? -13.737 6.217 0.729 1.00 80.31 123 GLU A O 1
ATOM 1022 N N . LYS A 1 124 ? -14.142 7.634 -0.974 1.00 83.06 124 LYS A N 1
ATOM 1023 C CA . LYS A 1 124 ? -15.304 8.271 -0.341 1.00 83.06 124 LYS A CA 1
ATOM 1024 C C . LYS A 1 124 ? -16.370 7.249 0.071 1.00 83.06 124 LYS A C 1
ATOM 1026 O O . LYS A 1 124 ? -16.892 7.283 1.181 1.00 83.06 124 LYS A O 1
ATOM 1031 N N . LYS A 1 125 ? -16.662 6.280 -0.800 1.00 85.00 125 LYS A N 1
ATOM 1032 C CA . LYS A 1 125 ? -17.637 5.218 -0.515 1.00 85.00 125 LYS A CA 1
ATOM 1033 C C . LYS A 1 125 ? -17.174 4.267 0.594 1.00 85.00 125 LYS A C 1
ATOM 1035 O O . LYS A 1 125 ? -18.007 3.678 1.284 1.00 85.00 125 LYS A O 1
ATOM 1040 N N . TRP A 1 126 ? -15.869 4.050 0.742 1.00 82.19 126 TRP A N 1
ATOM 1041 C CA . TRP A 1 126 ? -15.325 3.267 1.849 1.00 82.19 126 TRP A CA 1
ATOM 1042 C C . TRP A 1 126 ? -15.410 4.029 3.162 1.00 82.19 126 TRP A C 1
ATOM 1044 O O . TRP A 1 126 ? -15.865 3.437 4.134 1.00 82.19 126 TRP A O 1
ATOM 1054 N N . GLU A 1 127 ? -15.060 5.314 3.180 1.00 80.81 127 GLU A N 1
ATOM 1055 C CA . GLU A 1 127 ? -15.205 6.179 4.356 1.00 80.81 127 GLU A CA 1
ATOM 1056 C C . GLU A 1 127 ? -16.656 6.239 4.830 1.00 80.81 127 GLU A C 1
ATOM 1058 O O . GLU A 1 127 ? -16.924 5.974 5.996 1.00 80.81 127 GLU A O 1
ATOM 1063 N N . GLU A 1 128 ? -17.614 6.451 3.924 1.00 83.62 128 GLU A N 1
ATOM 1064 C CA . GLU A 1 128 ? -19.044 6.431 4.255 1.00 83.62 128 GLU A CA 1
ATOM 1065 C C . GLU A 1 128 ? -19.470 5.098 4.893 1.00 83.62 128 GLU A C 1
ATOM 1067 O O . GLU A 1 128 ? -20.210 5.074 5.875 1.00 83.62 128 GLU A O 1
ATOM 1072 N N . ARG A 1 129 ? -18.978 3.963 4.375 1.00 79.69 129 ARG A N 1
ATOM 1073 C CA . ARG A 1 129 ? -19.285 2.635 4.936 1.00 79.69 129 ARG A CA 1
ATOM 1074 C C . ARG A 1 129 ? -18.615 2.387 6.279 1.00 79.69 129 ARG A C 1
ATOM 1076 O O . ARG A 1 129 ? -19.192 1.663 7.090 1.00 79.69 129 ARG A O 1
ATOM 1083 N N . ILE A 1 130 ? -17.415 2.926 6.481 1.00 79.62 130 ILE A N 1
ATOM 1084 C CA . ILE A 1 130 ? -16.699 2.856 7.752 1.00 79.62 130 ILE A CA 1
ATOM 1085 C C . ILE A 1 130 ? -17.457 3.695 8.776 1.00 79.62 130 ILE A C 1
ATOM 1087 O O . ILE A 1 130 ? -17.912 3.124 9.757 1.00 79.62 130 ILE A O 1
ATOM 1091 N N . HIS A 1 131 ? -17.736 4.971 8.496 1.00 79.69 131 HIS A N 1
ATOM 1092 C CA . HIS A 1 131 ? -18.476 5.855 9.401 1.00 79.69 131 HIS A CA 1
ATOM 1093 C C . HIS A 1 131 ? -19.887 5.358 9.730 1.00 79.69 131 HIS A C 1
ATOM 1095 O O . HIS A 1 131 ? -20.340 5.531 10.857 1.00 79.69 131 HIS A O 1
ATOM 1101 N N . ALA A 1 132 ? -20.566 4.694 8.791 1.00 81.25 132 ALA A N 1
ATOM 1102 C CA . ALA A 1 132 ? -21.885 4.111 9.037 1.00 81.25 132 ALA A CA 1
ATOM 1103 C C . ALA A 1 132 ? -21.883 2.964 10.067 1.00 81.25 132 ALA A C 1
ATOM 1105 O O . ALA A 1 132 ? -22.936 2.648 10.613 1.00 81.25 132 ALA A O 1
ATOM 1106 N N . HIS A 1 133 ? -20.737 2.318 10.306 1.00 78.75 133 HIS A N 1
ATOM 1107 C CA . HIS A 1 133 ? -20.618 1.208 11.259 1.00 78.75 133 HIS A CA 1
ATOM 1108 C C . HIS A 1 133 ? -19.727 1.546 12.459 1.00 78.75 133 HIS A C 1
ATOM 1110 O O . HIS A 1 133 ? -19.950 1.011 13.535 1.00 78.75 133 HIS A O 1
ATOM 1116 N N . GLN A 1 134 ? -18.712 2.390 12.281 1.00 75.44 134 GLN A N 1
ATOM 1117 C CA . GLN A 1 134 ? -17.765 2.804 13.310 1.00 75.44 134 GLN A CA 1
ATOM 1118 C C . GLN A 1 134 ? -17.199 4.181 12.936 1.00 75.44 134 GLN A C 1
ATOM 1120 O O . GLN A 1 134 ? -16.280 4.297 12.125 1.00 75.44 134 GLN A O 1
ATOM 1125 N N . SER A 1 135 ? -17.784 5.236 13.503 1.00 71.50 135 SER A N 1
ATOM 1126 C CA . SER A 1 135 ? -17.405 6.623 13.210 1.00 71.50 135 SER A CA 1
ATOM 1127 C C . SER A 1 135 ? -16.060 7.035 13.800 1.00 71.50 135 SER A C 1
ATOM 1129 O O . SER A 1 135 ? -15.455 7.966 13.284 1.00 71.50 135 SER A O 1
ATOM 1131 N N . GLU A 1 136 ? -15.600 6.343 14.842 1.00 74.62 136 GLU A N 1
ATOM 1132 C CA . GLU A 1 136 ? -14.375 6.656 15.588 1.00 74.62 136 GLU A CA 1
ATOM 1133 C C . GLU A 1 136 ? -13.175 5.793 15.161 1.00 74.62 136 GLU A C 1
ATOM 1135 O O . GLU A 1 136 ? -12.275 5.551 15.954 1.00 74.62 136 GLU A O 1
ATOM 1140 N N . LEU A 1 137 ? -13.147 5.268 13.931 1.00 77.19 137 LEU A N 1
ATOM 1141 C CA . LEU A 1 137 ? -11.981 4.510 13.472 1.00 77.19 137 LEU A CA 1
ATOM 1142 C C . LEU A 1 137 ? -10.787 5.472 13.277 1.00 77.19 137 LEU A C 1
ATOM 1144 O O . LEU A 1 137 ? -10.884 6.351 12.418 1.00 77.19 137 LEU A O 1
ATOM 1148 N N . PRO A 1 138 ? -9.664 5.304 14.000 1.00 75.88 138 PRO A N 1
ATOM 1149 C CA . PRO A 1 138 ? -8.522 6.196 13.859 1.00 75.88 138 PRO A CA 1
ATOM 1150 C C . PRO A 1 138 ? -7.844 5.995 12.500 1.00 75.88 138 PRO A C 1
ATOM 1152 O O . PRO A 1 138 ? -7.748 4.876 11.976 1.00 75.88 138 PRO A O 1
ATOM 1155 N N . THR A 1 139 ? -7.363 7.087 11.915 1.00 77.44 139 THR A N 1
ATOM 1156 C CA . THR A 1 139 ? -6.628 7.052 10.648 1.00 77.44 139 THR A CA 1
ATOM 1157 C C . THR A 1 139 ? -5.203 6.534 10.843 1.00 77.44 139 THR A C 1
ATOM 1159 O O . THR A 1 139 ? -4.647 6.542 11.939 1.00 77.44 139 THR A O 1
ATOM 1162 N N . TYR A 1 140 ? -4.578 6.066 9.761 1.00 73.81 140 TYR A N 1
ATOM 1163 C CA . TYR A 1 140 ? -3.205 5.557 9.813 1.00 73.81 140 TYR A CA 1
ATOM 1164 C C . TYR A 1 140 ? -2.206 6.610 10.320 1.00 73.81 140 TYR A C 1
ATOM 1166 O O . TYR A 1 140 ? -1.342 6.284 11.131 1.00 73.81 140 TYR A O 1
ATOM 1174 N N . GLU A 1 141 ? -2.356 7.862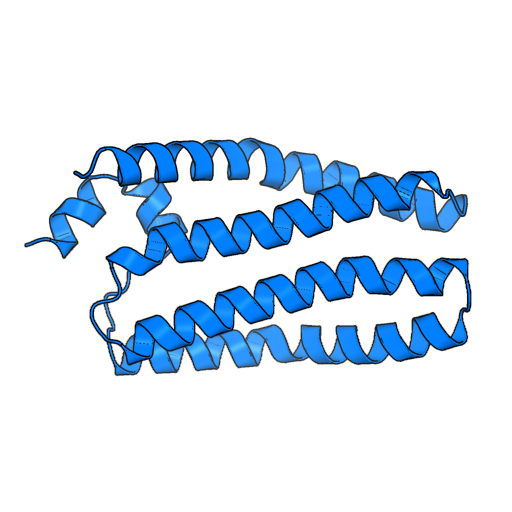 9.884 1.00 71.25 141 GLU A N 1
ATOM 1175 C CA . GLU A 1 141 ? -1.516 8.988 10.310 1.00 71.25 141 GLU A CA 1
ATOM 1176 C C . GLU A 1 141 ? -1.732 9.309 11.793 1.00 71.25 141 GLU A C 1
ATOM 1178 O O . GLU A 1 141 ? -0.763 9.413 12.540 1.00 71.25 141 GLU A O 1
ATOM 1183 N N . GLU A 1 142 ? -2.982 9.335 12.261 1.00 75.06 142 GLU A N 1
ATOM 1184 C CA . GLU A 1 142 ? -3.289 9.523 13.682 1.00 75.06 142 GLU A CA 1
ATOM 1185 C C . GLU A 1 142 ? -2.700 8.402 14.547 1.00 75.06 142 GLU A C 1
ATOM 1187 O O . GLU A 1 142 ? -2.131 8.676 15.602 1.00 75.06 142 GLU A O 1
ATOM 1192 N N . VAL A 1 143 ? -2.767 7.139 14.108 1.00 76.81 143 VAL A N 1
ATOM 1193 C CA . VAL A 1 143 ? -2.158 6.017 14.843 1.00 76.81 143 VAL A CA 1
ATOM 1194 C C . VAL A 1 143 ? -0.629 6.111 14.837 1.00 76.81 143 VAL A C 1
ATOM 1196 O O . VAL A 1 143 ? 0.016 5.795 15.840 1.00 76.81 143 VAL A O 1
ATOM 1199 N N . LEU A 1 144 ? -0.027 6.568 13.737 1.00 74.50 144 LEU A N 1
ATOM 1200 C CA . LEU A 1 144 ? 1.412 6.807 13.668 1.00 74.50 144 LEU A CA 1
ATOM 1201 C C . LEU A 1 144 ? 1.840 7.937 14.611 1.00 74.50 144 LEU A C 1
ATOM 1203 O O . LEU A 1 144 ? 2.825 7.780 15.335 1.00 74.50 144 LEU A O 1
ATOM 1207 N N . GLU A 1 145 ? 1.138 9.064 14.626 1.00 74.62 145 GLU A N 1
ATOM 1208 C CA . GLU A 1 145 ? 1.491 10.228 15.444 1.00 74.62 145 GLU A CA 1
ATOM 1209 C C . GLU A 1 145 ? 1.146 10.029 16.923 1.00 74.62 145 GLU A C 1
ATOM 1211 O O . GLU A 1 145 ? 1.987 10.262 17.792 1.00 74.62 145 GLU A O 1
ATOM 1216 N N . GLY A 1 146 ? -0.060 9.539 17.205 1.00 67.06 146 GLY A N 1
ATOM 1217 C CA . GLY A 1 146 ? -0.602 9.360 18.547 1.00 67.06 146 GLY A CA 1
ATOM 1218 C C . GLY A 1 146 ? -0.123 8.099 19.268 1.00 67.06 146 GLY A C 1
ATOM 1219 O O . GLY A 1 146 ? -0.132 8.072 20.501 1.00 67.06 146 GLY A O 1
ATOM 1220 N N . GLY A 1 147 ? 0.326 7.073 18.536 1.00 71.88 147 GLY A N 1
ATOM 1221 C CA . GLY A 1 147 ? 0.958 5.868 19.080 1.00 71.88 147 GLY A CA 1
ATOM 1222 C C . GLY A 1 147 ? 0.194 5.240 20.253 1.00 71.88 147 GLY A C 1
ATOM 1223 O O . GLY A 1 147 ? -0.934 4.769 20.109 1.00 71.88 147 GLY A O 1
ATOM 1224 N N . GLU A 1 148 ? 0.822 5.237 21.431 1.00 63.72 148 GLU A N 1
ATOM 1225 C CA . GLU A 1 148 ? 0.287 4.638 22.659 1.00 63.72 148 GLU A CA 1
ATOM 1226 C C . GLU A 1 148 ? -0.977 5.343 23.189 1.00 63.72 148 GLU A C 1
ATOM 1228 O O . GLU A 1 148 ? -1.850 4.692 23.765 1.00 63.72 148 GLU A O 1
ATOM 1233 N N . ASN A 1 149 ? -1.132 6.650 22.948 1.00 66.25 149 ASN A N 1
ATOM 1234 C CA . ASN A 1 149 ? -2.287 7.409 23.437 1.00 66.25 149 ASN A CA 1
ATOM 1235 C C . ASN A 1 149 ? -3.583 6.993 22.732 1.00 66.25 149 ASN A C 1
ATOM 1237 O O . ASN A 1 149 ? -4.608 6.826 23.391 1.00 66.25 149 ASN A O 1
ATOM 1241 N N . ILE A 1 150 ? -3.533 6.762 21.415 1.00 71.19 150 ILE A N 1
ATOM 1242 C CA . ILE A 1 150 ? -4.696 6.291 20.645 1.00 71.19 150 ILE A CA 1
ATOM 1243 C C . ILE A 1 150 ? -4.999 4.825 20.955 1.00 71.19 150 ILE A C 1
ATOM 1245 O O . ILE A 1 150 ? -6.164 4.456 21.098 1.00 71.19 150 ILE A O 1
ATOM 1249 N N . TRP A 1 151 ? -3.964 3.999 21.146 1.00 67.50 151 TRP A N 1
ATOM 1250 C CA . TRP A 1 151 ? -4.145 2.611 21.578 1.00 67.50 151 TRP A CA 1
ATOM 1251 C C . TRP A 1 151 ? -4.881 2.519 22.921 1.00 67.50 151 TRP A C 1
ATOM 1253 O O . TRP A 1 151 ? -5.845 1.772 23.052 1.00 67.50 151 TRP A O 1
ATOM 1263 N N . ASN A 1 152 ? -4.460 3.305 23.914 1.00 67.25 152 ASN A N 1
ATOM 1264 C CA . ASN A 1 152 ? -5.067 3.291 25.245 1.00 67.25 152 ASN A CA 1
ATOM 1265 C C . ASN A 1 152 ? -6.462 3.940 25.281 1.00 67.25 152 ASN A C 1
ATOM 1267 O O . ASN A 1 152 ? -7.259 3.591 26.150 1.00 67.25 152 ASN A O 1
ATOM 1271 N N . TYR A 1 153 ? -6.762 4.866 24.365 1.00 72.19 153 TYR A N 1
ATOM 1272 C CA . TYR A 1 153 ? -8.086 5.481 24.237 1.00 72.19 153 TYR A CA 1
ATOM 1273 C C . TYR A 1 153 ? -9.132 4.489 23.711 1.00 72.19 153 TYR A C 1
ATOM 1275 O O . TYR A 1 153 ? -10.214 4.405 24.276 1.00 72.19 153 TYR A O 1
ATOM 1283 N N . HIS A 1 154 ? -8.783 3.684 22.702 1.00 67.06 154 HIS A N 1
ATOM 1284 C CA . HIS A 1 154 ? -9.699 2.712 22.087 1.00 67.06 154 HIS A CA 1
ATOM 1285 C C . HIS A 1 154 ? -9.757 1.340 22.777 1.00 67.06 154 HIS A C 1
ATOM 1287 O O . HIS A 1 154 ? -10.546 0.493 22.374 1.00 67.06 154 HIS A O 1
ATOM 1293 N N . GLN A 1 155 ? -8.918 1.081 23.787 1.00 63.50 155 GLN A N 1
ATOM 1294 C CA . GLN A 1 155 ? -8.987 -0.150 24.591 1.00 63.50 155 GLN A CA 1
ATOM 1295 C C . GLN A 1 155 ? -9.753 0.005 25.918 1.00 63.50 155 GLN A C 1
ATOM 1297 O O . GLN A 1 155 ? -9.851 -0.973 26.662 1.00 63.50 155 GLN A O 1
ATOM 1302 N N . LYS A 1 156 ? -10.249 1.206 26.239 1.00 53.62 156 LYS A N 1
ATOM 1303 C CA . LYS A 1 156 ? -11.088 1.471 27.419 1.00 53.62 156 LYS A CA 1
ATOM 1304 C C . LYS A 1 156 ? -12.563 1.283 27.109 1.00 53.62 156 LYS A C 1
ATOM 1306 O O . LYS A 1 156 ? -13.258 0.787 28.023 1.00 53.62 156 LYS A O 1
#

Radius of gyration: 18.17 Å; Cα contacts (8 Å, |Δi|>4): 108; chains: 1; bounding box: 39×19×56 Å

Sequence (156 aa):
MDRQFELTITHAKQFERFFGWPVLVIFLISFITMLRIQATWIIPVMLVVSMGMAYKGYMEYRVIRPFAEHQAVARVLRYRLVDCWISAVSLFVLFIPMYVNEDAFILIGGIVALWGLTKSYREKKWEERIHAHQSELPTYEEVLEGGENIWNYHQK

Mean predicted aligned error: 9.71 Å